Protein AF-A0A3A5JI09-F1 (afdb_monomer_lite)

Sequence (99 aa):
MVILIERAPTERLYMWAGLTALIGFSITVSSVASLLVGAGSPSDWLLIIAGVSMLVGTAWEIRHRDPATFSPGVLWLGFLVICTIVTVAFSALTVLGLF

Foldseek 3Di:
DPPPCPVQLLNVLCVVLVVLLVVLVVQLVVLVVCVVVVVHDPLSV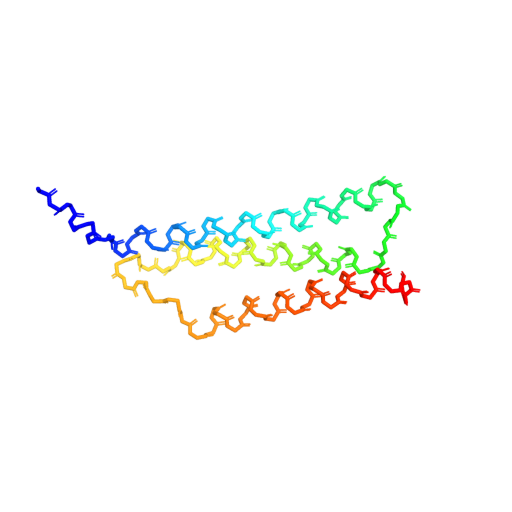VSNVLSVVSNVVSVVCVVPDDSNPDDCDPVNVVSVVVSVCSSVVVVVCVVVVVD

Structure (mmCIF, N/CA/C/O backbone):
data_AF-A0A3A5JI09-F1
#
_entry.id   AF-A0A3A5JI09-F1
#
loop_
_atom_site.group_PDB
_atom_site.id
_atom_site.type_symbol
_atom_site.label_atom_id
_atom_site.label_alt_id
_atom_site.label_comp_id
_atom_site.label_asym_id
_atom_site.label_entity_id
_atom_site.label_seq_id
_atom_site.pdbx_PDB_ins_code
_atom_site.Cartn_x
_atom_site.Cartn_y
_atom_site.Cartn_z
_atom_site.occupancy
_atom_site.B_iso_or_equiv
_atom_site.auth_seq_id
_atom_site.auth_comp_id
_atom_site.auth_asym_id
_atom_site.auth_atom_id
_atom_site.pdbx_PDB_model_num
ATOM 1 N N . MET A 1 1 ? -13.842 29.269 25.330 1.00 37.16 1 MET A N 1
ATOM 2 C CA . MET A 1 1 ? -14.502 27.953 25.224 1.00 37.16 1 MET A CA 1
ATOM 3 C C . MET A 1 1 ? -13.554 27.041 24.465 1.00 37.16 1 MET A C 1
ATOM 5 O O . MET A 1 1 ? -13.513 27.077 23.244 1.00 37.16 1 MET A O 1
ATOM 9 N N . VAL A 1 2 ? -12.666 26.368 25.198 1.00 38.69 2 VAL A N 1
ATOM 10 C CA . VAL A 1 2 ? -11.677 25.447 24.626 1.00 38.69 2 VAL A CA 1
ATOM 11 C C . VAL A 1 2 ? -12.442 24.179 24.292 1.00 38.69 2 VAL A C 1
ATOM 13 O O . VAL A 1 2 ? -12.897 23.485 25.196 1.00 38.69 2 VAL A O 1
ATOM 16 N N . ILE A 1 3 ? -12.661 23.928 23.004 1.00 43.78 3 ILE A N 1
ATOM 17 C CA . ILE A 1 3 ? -13.207 22.658 22.541 1.00 43.78 3 ILE A CA 1
ATOM 18 C C . ILE A 1 3 ? -12.086 21.647 22.781 1.00 43.78 3 ILE A C 1
ATOM 20 O O . ILE A 1 3 ? -11.195 21.478 21.951 1.00 43.78 3 ILE A O 1
ATOM 24 N N . LEU A 1 4 ? -12.079 21.040 23.968 1.00 43.41 4 LEU A N 1
ATOM 25 C CA . LEU A 1 4 ? -11.415 19.766 24.179 1.00 43.41 4 LEU A CA 1
ATOM 26 C C . LEU A 1 4 ? -12.162 18.791 23.268 1.00 43.41 4 LEU A C 1
AT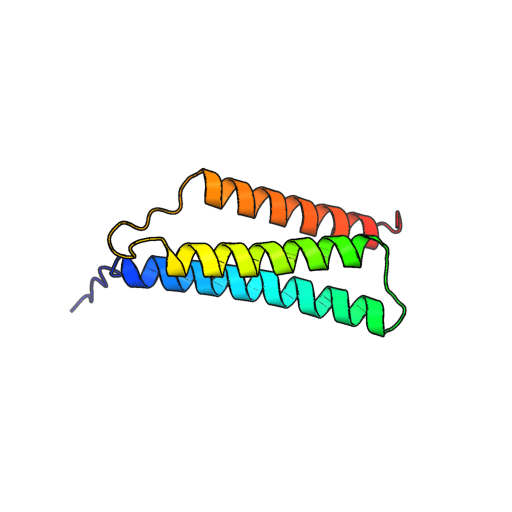OM 28 O O . LEU A 1 4 ? -13.187 18.225 23.632 1.00 43.41 4 LEU A O 1
ATOM 32 N N . ILE A 1 5 ? -11.698 18.694 22.023 1.00 51.59 5 ILE A N 1
ATOM 33 C CA . ILE A 1 5 ? -12.048 17.606 21.125 1.00 51.59 5 ILE A CA 1
ATOM 34 C C . ILE A 1 5 ? -11.414 16.383 21.781 1.00 51.59 5 ILE A C 1
ATOM 36 O O . ILE A 1 5 ? -10.268 16.027 21.500 1.00 51.59 5 ILE A O 1
ATOM 40 N N . GLU A 1 6 ? -12.129 15.771 22.722 1.00 45.03 6 GLU A N 1
ATOM 41 C CA . GLU A 1 6 ? -11.967 14.356 23.004 1.00 45.03 6 GLU A CA 1
ATOM 42 C C . GLU A 1 6 ? -12.253 13.659 21.675 1.00 45.03 6 GLU A C 1
ATOM 44 O O . GLU A 1 6 ? -13.400 13.374 21.348 1.00 45.03 6 GLU A O 1
ATOM 49 N N . ARG A 1 7 ? -11.214 13.517 20.834 1.00 53.53 7 ARG A N 1
ATOM 50 C CA . ARG A 1 7 ? -11.293 12.785 19.568 1.00 53.53 7 ARG A CA 1
ATOM 51 C C . ARG A 1 7 ? -11.869 11.433 19.920 1.00 53.53 7 ARG A C 1
ATOM 53 O O . ARG A 1 7 ? -11.178 10.631 20.557 1.00 53.53 7 ARG A O 1
ATOM 60 N N . ALA A 1 8 ? -13.122 11.215 19.542 1.00 52.22 8 ALA A N 1
ATOM 61 C CA . ALA A 1 8 ? -13.784 9.959 19.798 1.00 52.22 8 ALA A CA 1
ATOM 62 C C . ALA A 1 8 ? -12.885 8.841 19.231 1.00 52.22 8 ALA A C 1
ATOM 64 O O . ALA A 1 8 ? -12.282 9.017 18.167 1.00 52.22 8 ALA A O 1
ATOM 65 N N . PRO A 1 9 ? -12.717 7.713 19.936 1.00 55.50 9 PRO A N 1
ATOM 66 C CA . PRO A 1 9 ? -11.814 6.636 19.515 1.00 55.50 9 PRO A CA 1
ATOM 67 C C . PRO A 1 9 ? -12.127 6.132 18.089 1.00 55.50 9 PRO A C 1
ATOM 69 O O . PRO A 1 9 ? -11.216 5.768 17.341 1.00 55.50 9 PRO A O 1
ATOM 72 N N . THR A 1 10 ? -13.385 6.278 17.662 1.00 56.88 10 THR A N 1
ATOM 73 C CA . THR A 1 10 ? -13.868 6.134 16.283 1.00 56.88 10 THR A CA 1
ATOM 74 C C . THR A 1 10 ? -13.103 6.993 15.270 1.00 56.88 10 THR A C 1
ATOM 76 O O . THR A 1 10 ? -12.634 6.469 14.263 1.00 56.88 10 THR A O 1
ATOM 79 N N . GLU A 1 11 ? -12.915 8.291 15.521 1.00 62.34 11 GLU A N 1
ATOM 80 C CA . GLU A 1 11 ? -12.218 9.210 14.606 1.00 62.34 11 GLU A CA 1
ATOM 81 C C . GLU A 1 11 ? -10.755 8.812 14.392 1.00 62.34 11 GLU A C 1
ATOM 83 O O . GLU A 1 11 ? -10.205 8.994 13.304 1.00 62.34 11 GLU A O 1
ATOM 88 N N . ARG A 1 12 ? -10.118 8.234 15.418 1.00 65.75 12 ARG A N 1
ATOM 89 C CA . ARG A 1 12 ? -8.720 7.794 15.352 1.00 65.75 12 ARG A CA 1
ATOM 90 C C . ARG A 1 12 ? -8.533 6.582 14.444 1.00 65.75 12 ARG A C 1
ATOM 92 O O . ARG A 1 12 ? -7.571 6.589 13.678 1.00 65.75 12 ARG A O 1
ATOM 99 N N . LEU A 1 13 ? -9.432 5.591 14.498 1.00 69.31 13 LEU A N 1
ATOM 100 C CA . LEU A 1 13 ? -9.406 4.429 13.598 1.00 69.31 13 LEU A CA 1
ATOM 101 C C . LEU A 1 13 ? -9.522 4.884 12.141 1.00 69.31 13 LEU A C 1
ATOM 103 O O . LEU A 1 13 ? -8.671 4.542 11.323 1.00 69.31 13 LEU A O 1
ATOM 107 N N . TYR A 1 14 ? -10.542 5.686 11.824 1.00 71.75 14 TYR A N 1
ATOM 108 C CA . TYR A 1 14 ? -10.806 6.100 10.445 1.00 71.75 14 TYR A CA 1
ATOM 109 C C . TYR A 1 14 ? -9.740 7.050 9.888 1.00 71.75 14 TYR A C 1
ATOM 111 O O . TYR A 1 14 ? -9.388 6.923 8.717 1.00 71.75 14 TYR A O 1
ATOM 119 N N . MET A 1 15 ? -9.168 7.952 10.700 1.00 76.62 15 MET A N 1
ATOM 120 C CA . MET A 1 15 ? -8.030 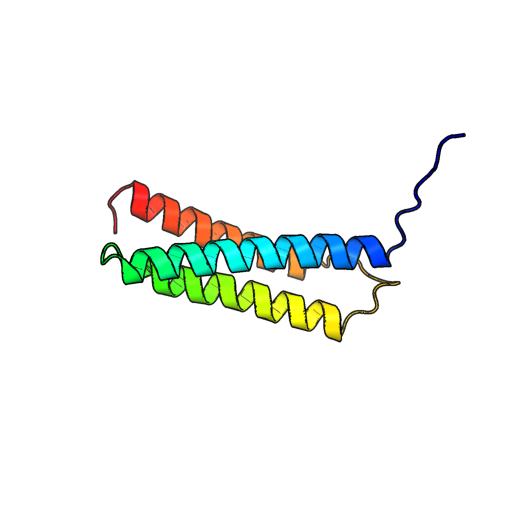8.777 10.265 1.00 76.62 15 MET A CA 1
ATOM 121 C C . MET A 1 15 ? -6.804 7.926 9.929 1.00 76.62 15 MET A C 1
ATOM 123 O O . MET A 1 15 ? -6.191 8.129 8.883 1.00 76.62 15 MET A O 1
ATOM 127 N N . TRP A 1 16 ? -6.441 6.983 10.803 1.00 75.25 16 TRP A N 1
ATOM 128 C CA . TRP A 1 16 ? -5.281 6.120 10.580 1.00 75.25 16 TRP A CA 1
ATOM 129 C C . TRP A 1 16 ? -5.480 5.206 9.382 1.00 75.25 16 TRP A C 1
ATOM 131 O O . TRP A 1 16 ? -4.619 5.142 8.510 1.00 75.25 16 TRP A O 1
ATOM 141 N N . ALA A 1 17 ? -6.636 4.552 9.315 1.00 76.62 17 ALA A N 1
ATOM 142 C CA . ALA A 1 17 ? -6.996 3.705 8.196 1.00 76.62 17 ALA A CA 1
ATOM 143 C C . ALA A 1 17 ? -7.010 4.504 6.880 1.00 76.62 17 ALA A C 1
ATOM 145 O O . ALA A 1 17 ? -6.407 4.086 5.898 1.00 76.62 17 ALA A O 1
ATOM 146 N N . GLY A 1 18 ? -7.599 5.703 6.868 1.00 80.44 18 GLY A N 1
ATOM 147 C CA . GLY A 1 18 ? -7.592 6.586 5.700 1.00 80.44 18 GLY A CA 1
ATOM 148 C C . GLY A 1 18 ? -6.180 6.959 5.235 1.00 80.44 18 GLY A C 1
ATOM 149 O O . GLY A 1 18 ? -5.886 6.869 4.045 1.00 80.44 18 GLY A O 1
ATOM 150 N N . LEU A 1 19 ? -5.284 7.311 6.163 1.00 83.62 19 LEU A N 1
ATOM 151 C CA . LEU A 1 19 ? -3.876 7.600 5.865 1.00 83.62 19 LEU A CA 1
ATOM 152 C C . LEU A 1 19 ? -3.143 6.382 5.295 1.00 83.62 19 LEU A C 1
ATOM 154 O O . LEU A 1 19 ? -2.484 6.493 4.264 1.00 83.62 19 LEU A O 1
ATOM 158 N N . THR A 1 20 ? -3.275 5.214 5.928 1.00 82.56 20 THR A N 1
ATOM 159 C CA . THR A 1 20 ? -2.646 3.975 5.452 1.00 82.56 20 THR A CA 1
ATOM 160 C C . THR A 1 20 ? -3.156 3.582 4.067 1.00 82.56 20 THR A C 1
ATOM 162 O O . THR A 1 20 ? -2.357 3.221 3.203 1.00 82.56 20 THR A O 1
ATOM 165 N N . ALA A 1 21 ? -4.462 3.707 3.828 1.00 83.75 21 ALA A N 1
ATOM 166 C CA . ALA A 1 21 ? -5.056 3.422 2.531 1.00 83.75 21 ALA A CA 1
ATOM 167 C C . ALA A 1 21 ? -4.562 4.392 1.448 1.00 83.75 21 ALA A C 1
ATOM 169 O O . ALA A 1 21 ? -4.197 3.952 0.362 1.00 83.75 21 ALA A O 1
ATOM 170 N N . LEU A 1 22 ? -4.486 5.694 1.744 1.00 86.62 22 LEU A N 1
ATOM 171 C CA . LEU A 1 22 ? -3.954 6.695 0.812 1.00 86.62 22 LEU A CA 1
ATOM 172 C C . LEU A 1 22 ? -2.490 6.426 0.450 1.00 86.62 22 LEU A C 1
ATOM 174 O O . LEU A 1 22 ? -2.126 6.516 -0.721 1.00 86.62 22 LEU A O 1
ATOM 178 N N . ILE A 1 23 ? -1.662 6.058 1.432 1.00 85.19 23 ILE A N 1
ATOM 179 C CA . ILE A 1 23 ? -0.253 5.712 1.204 1.00 85.19 23 ILE A CA 1
ATOM 180 C C . ILE A 1 23 ? -0.148 4.463 0.321 1.00 85.19 23 ILE A C 1
ATOM 182 O O . ILE A 1 23 ? 0.524 4.501 -0.710 1.00 85.19 23 ILE A O 1
ATOM 186 N N . GLY A 1 24 ? -0.849 3.381 0.678 1.00 84.94 24 GLY A N 1
ATOM 187 C CA . GLY A 1 24 ? -0.845 2.136 -0.096 1.00 84.94 24 GLY A CA 1
ATOM 188 C C . GLY A 1 24 ? -1.338 2.331 -1.532 1.00 84.94 24 GLY A C 1
ATOM 189 O O . GLY A 1 24 ? -0.735 1.820 -2.477 1.00 84.94 24 GLY A O 1
ATOM 190 N N . PHE A 1 25 ? -2.389 3.132 -1.716 1.00 86.81 25 PHE A N 1
ATOM 191 C CA . PHE A 1 25 ? -2.906 3.491 -3.034 1.00 86.81 25 PHE A CA 1
ATOM 192 C C . PHE A 1 25 ? -1.895 4.300 -3.852 1.00 86.81 25 PHE A C 1
ATOM 194 O O . PHE A 1 25 ? -1.641 3.962 -5.005 1.00 86.81 25 PHE A O 1
ATOM 201 N N . SER A 1 26 ? -1.277 5.322 -3.253 1.00 87.50 26 SER A N 1
ATOM 202 C CA . SER A 1 26 ? -0.272 6.163 -3.916 1.00 87.50 26 SER A CA 1
ATOM 203 C C . SER A 1 26 ? 0.920 5.346 -4.423 1.00 87.50 26 SER A C 1
ATOM 205 O O . SER A 1 26 ? 1.316 5.486 -5.582 1.00 87.50 26 SER A O 1
ATOM 207 N N . ILE A 1 27 ? 1.443 4.436 -3.592 1.00 86.50 27 ILE A N 1
ATOM 208 C CA . ILE A 1 27 ? 2.541 3.531 -3.967 1.00 86.50 27 ILE A CA 1
ATOM 209 C C . ILE A 1 27 ? 2.109 2.632 -5.130 1.00 86.50 27 ILE A C 1
ATOM 211 O O . ILE A 1 27 ? 2.803 2.553 -6.140 1.00 86.50 27 ILE A O 1
ATOM 215 N N . THR A 1 28 ? 0.926 2.018 -5.025 1.00 88.25 28 THR A N 1
ATOM 216 C CA . THR A 1 28 ? 0.402 1.113 -6.060 1.00 88.25 28 THR A CA 1
ATOM 217 C C . THR A 1 28 ? 0.255 1.829 -7.402 1.00 88.25 28 THR A C 1
ATOM 219 O O . THR A 1 28 ? 0.733 1.336 -8.418 1.00 88.25 28 THR A O 1
ATOM 222 N N . VAL A 1 29 ? -0.374 3.009 -7.418 1.00 89.44 29 VAL A N 1
ATOM 223 C CA . VAL A 1 29 ? -0.592 3.782 -8.650 1.00 89.44 29 VAL A CA 1
ATOM 224 C C . VAL A 1 29 ? 0.732 4.243 -9.252 1.00 89.44 29 VAL A C 1
ATOM 226 O O . VAL A 1 29 ? 0.905 4.142 -10.464 1.00 89.44 29 VAL A O 1
ATOM 229 N N . SER A 1 30 ? 1.677 4.699 -8.426 1.00 86.25 30 SER A N 1
ATOM 230 C CA . SER A 1 30 ? 2.986 5.168 -8.898 1.00 86.25 30 SER A CA 1
ATOM 231 C C . SER A 1 30 ? 3.793 4.041 -9.547 1.00 86.25 30 SER A C 1
ATOM 233 O O . SER A 1 30 ? 4.338 4.221 -10.635 1.00 86.25 30 SER A O 1
ATOM 235 N N . SER A 1 31 ? 3.808 2.852 -8.940 1.00 85.50 31 SER A N 1
ATOM 236 C CA . SER A 1 31 ? 4.504 1.685 -9.492 1.00 85.50 31 SER A CA 1
ATOM 237 C C . SER A 1 31 ? 3.805 1.097 -10.722 1.00 85.50 31 SER A C 1
ATOM 239 O O . SER A 1 31 ? 4.472 0.702 -11.676 1.00 85.50 31 SER A O 1
ATOM 241 N N . VAL A 1 32 ? 2.466 1.102 -10.773 1.00 87.62 32 VAL A N 1
ATOM 242 C CA . VAL A 1 32 ? 1.727 0.730 -11.995 1.00 87.62 32 VAL A CA 1
ATOM 243 C C . VAL A 1 32 ? 2.033 1.708 -13.131 1.00 87.62 32 VAL A C 1
ATOM 245 O O . VAL A 1 32 ? 2.286 1.279 -14.254 1.00 87.62 32 VAL A O 1
ATOM 248 N N . ALA A 1 33 ? 2.050 3.014 -12.853 1.00 87.31 33 ALA A N 1
ATOM 249 C CA . ALA A 1 33 ? 2.393 4.024 -13.848 1.00 87.31 33 ALA A CA 1
ATOM 250 C C . ALA A 1 33 ? 3.827 3.840 -14.379 1.00 87.31 33 ALA A C 1
ATOM 252 O O . ALA A 1 33 ? 4.029 3.917 -15.589 1.00 87.31 33 ALA A O 1
ATOM 253 N N . SER A 1 34 ? 4.792 3.520 -13.506 1.00 85.38 34 SER A N 1
ATOM 254 C CA . SER A 1 34 ? 6.174 3.186 -13.894 1.00 85.38 34 SER A CA 1
ATOM 255 C C . SER A 1 34 ? 6.227 2.031 -14.906 1.00 85.38 34 SER A C 1
ATOM 257 O O . SER A 1 34 ? 6.816 2.166 -15.983 1.00 85.38 34 SER A O 1
ATOM 259 N N . LEU A 1 35 ? 5.524 0.926 -14.616 1.00 85.88 35 LEU A N 1
ATOM 260 C CA . LEU A 1 35 ? 5.437 -0.235 -15.510 1.00 85.88 35 LEU A CA 1
ATOM 261 C C . LEU A 1 35 ? 4.806 0.117 -16.865 1.00 85.88 35 LEU A C 1
ATOM 263 O O . LEU A 1 35 ? 5.298 -0.323 -17.903 1.00 85.88 35 LEU A O 1
ATOM 267 N N . LEU A 1 36 ? 3.741 0.925 -16.871 1.00 87.00 36 LEU A N 1
ATOM 268 C CA . LEU A 1 36 ? 3.030 1.311 -18.097 1.00 87.00 36 LEU A CA 1
ATOM 269 C C . LEU A 1 36 ? 3.857 2.211 -19.023 1.00 87.00 36 LEU A C 1
ATOM 271 O O . LEU A 1 36 ? 3.682 2.156 -20.238 1.00 87.00 36 LEU A O 1
ATOM 275 N N . VAL A 1 37 ? 4.759 3.026 -18.471 1.00 87.00 37 VAL A N 1
ATOM 276 C CA . VAL A 1 37 ? 5.636 3.926 -19.244 1.00 87.00 37 VAL A CA 1
ATOM 277 C C . VAL A 1 37 ? 6.894 3.199 -19.755 1.00 87.00 37 VAL A C 1
ATOM 279 O O . VAL A 1 37 ? 7.699 3.775 -20.480 1.00 87.00 37 VAL A O 1
ATOM 282 N N . GLY A 1 38 ? 7.067 1.913 -19.428 1.00 77.50 38 GLY A N 1
ATOM 283 C CA . GLY A 1 38 ? 8.225 1.118 -19.851 1.00 77.50 38 GLY A CA 1
ATOM 284 C C . GLY A 1 38 ? 9.510 1.422 -19.072 1.00 77.50 38 GLY A C 1
ATOM 285 O O . GLY A 1 38 ? 10.554 0.866 -19.393 1.00 77.50 38 GLY A O 1
ATOM 286 N N . ALA A 1 39 ? 9.428 2.256 -18.030 1.00 77.56 39 ALA A N 1
ATOM 287 C CA . ALA A 1 39 ? 10.491 2.480 -17.044 1.00 77.56 39 ALA A CA 1
ATOM 288 C C . ALA A 1 39 ? 10.445 1.453 -15.893 1.00 77.56 39 ALA A C 1
ATOM 290 O O . ALA A 1 39 ? 11.143 1.586 -14.892 1.00 77.56 39 ALA A O 1
ATOM 291 N N . GLY A 1 40 ? 9.588 0.443 -16.046 1.00 68.38 40 GLY A N 1
ATOM 292 C CA . GLY A 1 40 ? 9.269 -0.547 -15.041 1.00 68.38 40 GLY A CA 1
ATOM 293 C C . GLY A 1 40 ? 10.440 -1.445 -14.668 1.00 68.38 40 GLY A C 1
ATOM 294 O O . GLY A 1 40 ? 11.024 -2.115 -15.519 1.00 68.38 40 GLY A O 1
ATOM 295 N N . SER A 1 41 ? 10.715 -1.523 -13.374 1.00 77.19 41 SER A N 1
ATOM 296 C CA . SER A 1 41 ? 11.716 -2.406 -12.779 1.00 77.19 41 S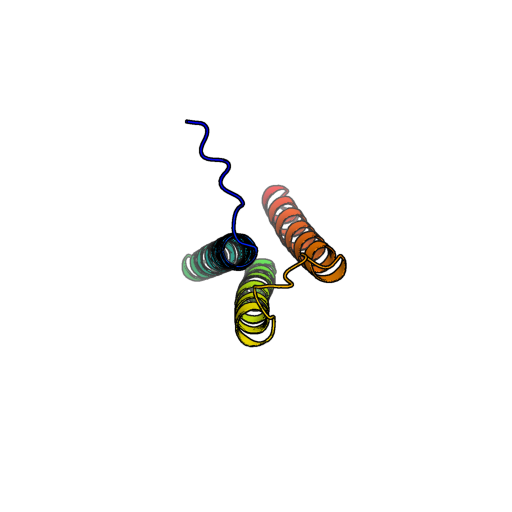ER A CA 1
ATOM 297 C C . SER A 1 41 ? 11.045 -3.608 -12.090 1.00 77.19 41 SER A C 1
ATOM 299 O O . SER A 1 41 ? 9.870 -3.538 -11.719 1.00 77.19 41 SER A O 1
ATOM 301 N N . PRO A 1 42 ? 11.744 -4.738 -11.867 1.00 77.06 42 PRO A N 1
ATOM 302 C CA . PRO A 1 42 ? 11.187 -5.871 -11.117 1.00 77.06 42 PRO A CA 1
ATOM 303 C C . PRO A 1 42 ? 10.705 -5.494 -9.706 1.00 77.06 42 PRO A C 1
ATOM 305 O O . PRO A 1 42 ? 9.798 -6.130 -9.170 1.00 77.06 42 PRO A O 1
ATOM 308 N N . SER A 1 43 ? 11.283 -4.449 -9.107 1.00 75.44 43 SER A N 1
ATOM 309 C CA . SER A 1 43 ? 10.875 -3.919 -7.807 1.00 75.44 43 SER A CA 1
ATOM 310 C C . SER A 1 43 ? 9.522 -3.203 -7.841 1.00 75.44 43 SER A C 1
ATOM 312 O O . SER A 1 43 ? 8.832 -3.215 -6.822 1.00 75.44 43 SER A O 1
ATOM 314 N N . ASP A 1 44 ? 9.068 -2.685 -8.988 1.00 80.62 44 ASP A N 1
ATOM 315 C CA . ASP A 1 44 ? 7.730 -2.087 -9.117 1.00 80.62 44 ASP A CA 1
ATOM 316 C C . ASP A 1 44 ? 6.618 -3.104 -8.823 1.00 80.62 44 ASP A C 1
ATOM 318 O O . ASP A 1 44 ? 5.620 -2.772 -8.186 1.00 80.62 44 ASP A O 1
ATOM 322 N N . TRP A 1 45 ? 6.812 -4.376 -9.182 1.00 82.56 45 TRP A N 1
ATOM 323 C CA . TRP A 1 45 ? 5.873 -5.446 -8.829 1.00 82.56 45 TRP A CA 1
ATOM 324 C C . TRP A 1 45 ? 5.791 -5.686 -7.319 1.00 82.56 45 TRP A C 1
ATOM 326 O O . TRP A 1 45 ? 4.702 -5.904 -6.785 1.00 82.56 45 TRP A O 1
ATOM 336 N N . LEU A 1 46 ? 6.922 -5.611 -6.612 1.00 82.31 46 LEU A N 1
ATOM 337 C CA . LEU A 1 46 ? 6.957 -5.756 -5.154 1.00 82.31 46 LEU A CA 1
ATOM 338 C C . LEU A 1 46 ? 6.281 -4.570 -4.461 1.00 82.31 46 LEU A C 1
ATOM 340 O O . LEU A 1 46 ? 5.547 -4.765 -3.494 1.00 82.31 46 LEU A O 1
ATOM 344 N N . LEU A 1 47 ? 6.479 -3.359 -4.983 1.00 81.69 47 LEU A N 1
ATOM 345 C CA . LEU A 1 47 ? 5.826 -2.148 -4.491 1.00 81.69 47 LEU A CA 1
ATOM 346 C C . LEU A 1 47 ? 4.306 -2.190 -4.700 1.00 81.69 47 LEU A C 1
ATOM 348 O O . LEU A 1 47 ? 3.557 -1.815 -3.798 1.00 81.69 47 LEU A O 1
ATOM 352 N N . ILE A 1 48 ? 3.838 -2.729 -5.830 1.00 85.81 48 ILE A N 1
ATOM 353 C CA . ILE A 1 48 ? 2.410 -2.975 -6.077 1.00 85.81 48 ILE A CA 1
ATOM 354 C C . ILE A 1 48 ? 1.845 -3.954 -5.048 1.00 85.81 48 ILE A C 1
ATOM 356 O O . ILE A 1 48 ? 0.819 -3.671 -4.433 1.00 85.81 48 ILE A O 1
ATOM 360 N N . ILE A 1 49 ? 2.515 -5.087 -4.819 1.00 86.75 49 ILE A N 1
ATOM 361 C CA . ILE A 1 49 ? 2.070 -6.079 -3.829 1.00 86.75 49 ILE A CA 1
ATOM 362 C C . ILE A 1 49 ? 2.038 -5.460 -2.425 1.00 86.75 49 ILE A C 1
ATOM 364 O O . ILE A 1 49 ? 1.061 -5.648 -1.697 1.00 86.75 49 ILE A O 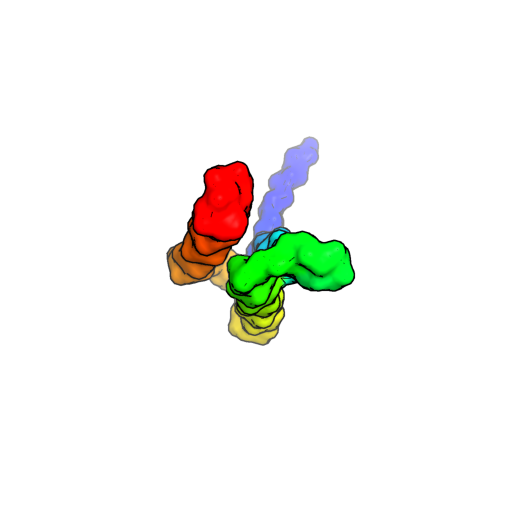1
ATOM 368 N N . ALA A 1 50 ? 3.057 -4.678 -2.058 1.00 82.12 50 ALA A N 1
ATOM 369 C CA . ALA A 1 50 ? 3.109 -3.976 -0.781 1.00 82.12 50 ALA A CA 1
ATOM 370 C C . ALA A 1 50 ? 1.935 -2.993 -0.639 1.00 82.12 50 ALA A C 1
ATOM 372 O O . ALA A 1 50 ? 1.177 -3.081 0.329 1.00 82.12 50 ALA A O 1
ATOM 373 N N . GLY A 1 51 ? 1.711 -2.129 -1.630 1.00 84.25 51 GLY A N 1
ATOM 374 C CA . GLY A 1 51 ? 0.618 -1.158 -1.626 1.00 84.25 51 GLY A CA 1
ATOM 375 C C . GLY A 1 51 ? -0.770 -1.808 -1.560 1.00 84.25 51 GLY A C 1
ATOM 376 O O . GLY A 1 51 ? -1.606 -1.405 -0.746 1.00 84.25 51 GLY A O 1
ATOM 377 N N . VAL A 1 52 ? -0.998 -2.882 -2.323 1.00 86.75 52 VAL A N 1
ATOM 378 C CA . VAL A 1 52 ? -2.243 -3.668 -2.276 1.00 86.75 52 VAL A CA 1
ATOM 379 C C . VAL A 1 52 ? -2.424 -4.342 -0.915 1.00 86.75 52 VAL A C 1
ATOM 381 O O . VAL A 1 52 ? -3.526 -4.325 -0.366 1.00 86.75 52 VAL A O 1
ATOM 384 N N . SER A 1 53 ? -1.359 -4.885 -0.319 1.00 83.06 53 SER A N 1
ATOM 385 C CA . SER A 1 53 ? -1.434 -5.504 1.009 1.00 83.06 53 SER A CA 1
ATOM 386 C C . SER A 1 53 ? -1.810 -4.495 2.101 1.00 83.06 53 SER A C 1
ATOM 388 O O . SER A 1 53 ? -2.605 -4.818 2.985 1.00 83.06 53 SER A O 1
ATOM 390 N N . MET A 1 54 ? -1.333 -3.246 1.997 1.00 81.31 54 MET A N 1
ATOM 391 C CA . MET A 1 54 ? -1.730 -2.154 2.890 1.00 81.31 54 MET A CA 1
ATOM 392 C C . MET A 1 54 ? -3.217 -1.826 2.734 1.00 81.31 54 MET A C 1
ATOM 394 O O . MET A 1 54 ? -3.911 -1.688 3.739 1.00 81.31 54 MET A O 1
ATOM 398 N N . LEU A 1 55 ? -3.742 -1.767 1.506 1.00 85.56 55 LEU A N 1
ATOM 399 C CA . LEU A 1 55 ? -5.172 -1.541 1.256 1.00 85.56 55 LEU A CA 1
ATOM 400 C C . LEU A 1 55 ? -6.046 -2.659 1.837 1.00 85.56 55 LEU A C 1
ATOM 402 O O . LEU A 1 55 ? -7.012 -2.381 2.550 1.00 85.56 55 LEU A O 1
ATOM 406 N N . VAL A 1 56 ? -5.688 -3.919 1.577 1.00 86.44 56 VAL A N 1
ATOM 407 C CA . VAL A 1 56 ? -6.426 -5.092 2.071 1.00 86.44 56 VAL A CA 1
ATOM 408 C C . VAL A 1 56 ? -6.388 -5.156 3.593 1.00 86.44 56 VAL A C 1
ATOM 410 O O . VAL A 1 56 ? -7.428 -5.338 4.225 1.00 86.44 56 VAL A O 1
ATOM 413 N N . GLY A 1 57 ? -5.214 -4.959 4.193 1.00 81.12 57 GLY A N 1
ATOM 414 C CA . GLY A 1 57 ? -5.064 -4.960 5.642 1.00 81.12 57 GLY A CA 1
ATOM 415 C C . GLY A 1 57 ? -5.869 -3.836 6.300 1.00 81.12 57 GLY A C 1
ATOM 416 O O . GLY A 1 57 ? -6.540 -4.059 7.302 1.00 81.12 57 GLY A O 1
ATOM 417 N N . THR A 1 58 ? -5.902 -2.654 5.683 1.00 81.38 58 THR A N 1
ATOM 418 C CA . THR A 1 58 ? -6.723 -1.536 6.164 1.00 81.38 58 THR A CA 1
ATOM 419 C C . THR A 1 58 ? -8.222 -1.841 6.070 1.00 81.38 58 THR A C 1
ATOM 421 O O . THR A 1 58 ? -8.968 -1.596 7.016 1.00 81.38 58 THR A O 1
ATOM 424 N N . ALA A 1 59 ? -8.682 -2.414 4.954 1.00 81.44 59 ALA A N 1
ATOM 425 C CA . ALA A 1 59 ? -10.079 -2.808 4.779 1.00 81.44 59 ALA A CA 1
ATOM 426 C C . ALA A 1 59 ? -10.502 -3.905 5.772 1.00 81.44 59 ALA A C 1
ATOM 428 O O . ALA A 1 59 ? -11.626 -3.891 6.279 1.00 81.44 59 ALA A O 1
ATOM 429 N N . TRP A 1 60 ? -9.596 -4.840 6.074 1.00 82.75 60 TRP A N 1
ATOM 430 C CA . TRP A 1 60 ? -9.802 -5.874 7.085 1.00 82.75 60 TRP A CA 1
ATOM 431 C C . TRP A 1 60 ? -9.960 -5.282 8.488 1.00 82.75 60 TRP A C 1
ATOM 433 O O . TRP A 1 60 ? -10.902 -5.641 9.196 1.00 82.75 60 TRP A O 1
ATOM 443 N N . GLU A 1 61 ? -9.074 -4.356 8.859 1.00 75.69 61 GLU A N 1
ATOM 444 C CA . GLU A 1 61 ? -9.083 -3.643 10.138 1.00 75.69 61 GLU A CA 1
ATOM 445 C C . GLU A 1 61 ? -10.383 -2.852 10.340 1.00 75.69 61 GLU A C 1
ATOM 447 O O . GLU A 1 61 ? -11.017 -2.989 11.383 1.00 75.69 61 GLU A O 1
ATOM 452 N N . ILE A 1 62 ? -10.853 -2.121 9.320 1.00 75.75 62 ILE A N 1
ATOM 453 C CA . ILE A 1 62 ? -12.141 -1.403 9.377 1.00 75.75 62 ILE A CA 1
ATOM 454 C C . ILE A 1 62 ? -13.323 -2.371 9.561 1.00 75.75 62 ILE A C 1
ATOM 456 O O . ILE A 1 62 ? -14.282 -2.039 10.252 1.00 75.75 62 ILE A O 1
ATOM 460 N N . ARG A 1 63 ? -13.284 -3.559 8.940 1.00 78.38 63 ARG A N 1
ATOM 461 C CA . ARG A 1 63 ? -14.383 -4.538 9.034 1.00 78.38 63 ARG A CA 1
ATOM 462 C C . ARG A 1 63 ? -14.458 -5.269 10.371 1.00 78.38 63 ARG A C 1
ATOM 464 O O . ARG A 1 63 ? -15.558 -5.640 10.767 1.00 78.38 63 ARG A O 1
ATOM 471 N N . HIS A 1 64 ? -13.320 -5.548 11.004 1.00 78.19 64 HIS A N 1
ATOM 472 C CA . HIS A 1 64 ? -13.257 -6.484 12.134 1.00 78.19 64 HIS A CA 1
ATOM 473 C C . HIS A 1 64 ? -12.892 -5.838 13.468 1.00 78.19 64 HIS A C 1
ATOM 475 O O . HIS A 1 64 ? -13.090 -6.478 14.501 1.00 78.19 64 HIS A O 1
ATOM 481 N N . ARG A 1 65 ? -12.352 -4.611 13.488 1.00 68.69 65 ARG A N 1
ATOM 482 C CA . ARG A 1 65 ? -12.065 -3.918 14.747 1.00 68.69 65 ARG A CA 1
ATOM 483 C C . ARG A 1 65 ? -13.185 -2.976 15.140 1.00 68.69 65 ARG A C 1
ATOM 485 O O . ARG A 1 65 ? -13.685 -2.197 14.336 1.00 68.69 65 ARG A O 1
ATOM 492 N N . ASP A 1 66 ? -13.513 -3.030 16.424 1.00 67.94 66 ASP A N 1
ATOM 493 C CA . ASP A 1 66 ? -14.466 -2.128 17.045 1.00 67.94 66 ASP A CA 1
ATOM 494 C C . ASP A 1 66 ? -13.804 -0.747 17.236 1.00 67.94 66 ASP A C 1
ATOM 496 O O . ASP A 1 66 ? -12.775 -0.643 17.919 1.00 67.94 66 ASP A O 1
ATOM 500 N N . PRO A 1 67 ? -14.336 0.332 16.638 1.00 62.19 67 PRO A N 1
ATOM 501 C CA . PRO A 1 67 ? -13.699 1.640 16.711 1.00 62.19 67 PRO A CA 1
ATOM 502 C C . PRO A 1 67 ? -13.631 2.210 18.135 1.00 62.19 67 PRO A C 1
ATOM 504 O O . PRO A 1 67 ? -12.817 3.091 18.398 1.00 62.19 67 PRO A O 1
ATOM 507 N N . ALA A 1 68 ? -14.463 1.721 19.060 1.00 59.66 68 ALA A N 1
ATOM 508 C CA . ALA A 1 68 ? -14.482 2.165 20.452 1.00 59.66 68 ALA A CA 1
ATOM 509 C C . ALA A 1 68 ? -13.257 1.700 21.265 1.00 59.66 68 ALA A C 1
ATOM 511 O O . ALA A 1 68 ? -12.897 2.343 22.249 1.00 59.66 68 ALA A O 1
ATOM 512 N N . THR A 1 69 ? -12.593 0.616 20.848 1.00 61.28 69 THR A N 1
ATOM 513 C CA . THR A 1 69 ? -11.431 0.025 21.541 1.00 61.28 69 THR A CA 1
ATOM 514 C C . THR A 1 69 ? -10.135 0.149 20.740 1.00 61.28 69 THR A C 1
ATOM 516 O O . THR A 1 69 ? -9.127 -0.475 21.080 1.00 61.28 69 THR A O 1
ATOM 519 N N . PHE A 1 70 ? -10.131 0.963 19.678 1.00 55.88 70 PHE A N 1
ATOM 520 C CA . PHE A 1 70 ? -9.004 1.031 18.759 1.00 55.88 70 PHE A CA 1
ATOM 521 C C . PHE A 1 70 ? -7.736 1.585 19.424 1.00 55.88 70 PHE A C 1
ATOM 523 O O . PHE A 1 70 ? -7.587 2.780 19.685 1.00 55.88 70 PHE A O 1
ATOM 530 N N . SER A 1 71 ? -6.785 0.682 19.631 1.00 60.84 71 SER A N 1
ATOM 531 C CA . SER A 1 71 ? -5.383 0.963 19.895 1.00 60.84 71 SER A CA 1
ATOM 532 C C . SER A 1 71 ? -4.602 0.481 18.673 1.00 60.84 71 SER A C 1
ATOM 534 O O . SER A 1 71 ? -4.791 -0.676 18.279 1.00 60.84 71 SER A O 1
ATOM 536 N N . PRO A 1 72 ? -3.749 1.309 18.041 1.00 57.44 72 PRO A N 1
ATOM 537 C CA . PRO A 1 72 ? -2.827 0.817 17.029 1.00 57.44 72 PRO A CA 1
ATOM 538 C C . PRO A 1 72 ? -1.887 -0.184 17.706 1.00 57.44 72 PRO A C 1
ATOM 540 O O . PRO A 1 72 ? -0.909 0.184 18.354 1.00 57.44 72 PRO A O 1
ATOM 543 N N . GLY A 1 73 ? -2.235 -1.468 17.614 1.00 60.19 73 GLY A N 1
ATOM 544 C CA . GLY A 1 73 ? -1.458 -2.539 18.215 1.00 60.19 73 GLY A CA 1
ATOM 545 C C . GLY A 1 73 ? -0.031 -2.523 17.675 1.00 60.19 73 GLY A C 1
ATOM 546 O O . GLY A 1 73 ? 0.194 -2.223 16.502 1.00 60.19 73 GLY A O 1
ATOM 547 N N . VAL A 1 74 ? 0.934 -2.886 18.520 1.00 58.94 74 VAL A N 1
ATOM 548 C CA . VAL A 1 74 ? 2.371 -2.940 18.185 1.00 58.94 74 VAL A CA 1
ATOM 549 C C . VAL A 1 74 ? 2.633 -3.717 16.886 1.00 58.94 74 VAL A C 1
ATOM 551 O O . VAL A 1 74 ? 3.502 -3.344 16.105 1.00 58.94 74 VAL A O 1
ATOM 554 N N . LEU A 1 75 ? 1.828 -4.746 16.604 1.00 62.59 75 LEU A N 1
ATOM 555 C CA . LEU A 1 75 ? 1.890 -5.530 15.367 1.00 62.59 75 LEU A CA 1
ATOM 556 C C . LEU A 1 75 ? 1.524 -4.723 14.111 1.00 62.59 75 LEU A C 1
ATOM 558 O O . LEU A 1 75 ? 2.145 -4.908 13.069 1.00 62.59 75 LEU A O 1
ATOM 562 N N . TRP A 1 76 ? 0.555 -3.809 14.202 1.00 64.81 76 TRP A N 1
ATOM 563 C CA . TRP A 1 76 ? 0.139 -2.960 13.081 1.00 64.81 76 TRP A CA 1
ATOM 564 C C . TRP A 1 76 ? 1.193 -1.899 12.762 1.00 64.81 76 TRP A C 1
ATOM 566 O O . TRP A 1 76 ? 1.546 -1.688 11.604 1.00 64.81 76 TRP A O 1
ATOM 576 N N . LEU A 1 77 ? 1.773 -1.295 13.804 1.00 65.75 77 LEU A N 1
ATOM 577 C CA . LEU A 1 77 ? 2.930 -0.409 13.663 1.00 65.75 77 LEU A CA 1
ATOM 578 C C . LEU A 1 77 ? 4.139 -1.157 13.089 1.00 65.75 77 LEU A C 1
ATOM 580 O O . LEU A 1 77 ? 4.786 -0.649 12.180 1.00 65.75 77 LEU A O 1
ATOM 584 N N . GLY A 1 78 ? 4.402 -2.382 13.552 1.00 67.81 78 GLY A N 1
ATOM 585 C CA . GLY A 1 78 ? 5.450 -3.242 13.001 1.00 67.81 78 GLY A CA 1
ATOM 586 C C . GLY A 1 78 ? 5.249 -3.535 11.512 1.00 67.81 78 GLY A C 1
ATOM 587 O O . GLY A 1 78 ? 6.181 -3.385 10.727 1.00 67.81 78 GLY A O 1
ATOM 588 N N . PHE A 1 79 ? 4.024 -3.871 11.098 1.00 72.31 79 PHE A N 1
ATOM 589 C CA . PHE A 1 79 ? 3.687 -4.105 9.691 1.00 72.31 79 PHE A CA 1
ATOM 590 C C . PHE A 1 79 ? 3.912 -2.862 8.816 1.00 72.31 79 PHE A C 1
ATOM 592 O O . PHE A 1 79 ? 4.522 -2.959 7.750 1.00 72.31 79 PHE A O 1
ATOM 599 N N . LEU A 1 80 ? 3.485 -1.683 9.282 1.00 70.12 80 LEU A N 1
ATOM 600 C CA . LEU A 1 80 ? 3.710 -0.419 8.576 1.00 70.12 80 LEU A CA 1
ATOM 601 C C . LEU A 1 80 ? 5.194 -0.067 8.473 1.00 70.12 80 LEU A C 1
ATOM 603 O O . LEU A 1 80 ? 5.638 0.396 7.424 1.00 70.12 80 LEU A O 1
ATOM 607 N N . VAL A 1 81 ? 5.967 -0.309 9.534 1.00 75.56 81 VAL A N 1
ATOM 608 C CA . VAL A 1 81 ? 7.419 -0.100 9.534 1.00 75.56 81 VAL A CA 1
ATOM 609 C C . VAL A 1 81 ? 8.085 -1.020 8.516 1.00 75.56 81 VAL A C 1
ATOM 611 O O . VAL A 1 81 ? 8.887 -0.541 7.723 1.00 75.56 81 VAL A O 1
ATOM 614 N N . ILE A 1 82 ? 7.709 -2.301 8.458 1.00 77.12 82 ILE A N 1
ATOM 615 C CA . ILE A 1 82 ? 8.233 -3.236 7.452 1.00 77.12 82 ILE A CA 1
ATOM 616 C C . ILE A 1 82 ? 7.868 -2.764 6.039 1.00 77.12 82 ILE A C 1
ATOM 618 O O . ILE A 1 82 ? 8.756 -2.657 5.198 1.00 77.12 82 ILE A O 1
ATOM 622 N N . CYS A 1 83 ? 6.604 -2.409 5.779 1.00 73.00 83 CYS A N 1
ATOM 623 C CA . CYS A 1 83 ? 6.188 -1.886 4.471 1.00 73.00 83 CYS A CA 1
ATOM 624 C C . CYS A 1 83 ? 6.958 -0.617 4.085 1.00 73.00 83 CYS A C 1
ATOM 626 O O . CYS A 1 83 ? 7.375 -0.468 2.938 1.00 73.00 83 CYS A O 1
ATOM 628 N N . THR A 1 84 ? 7.191 0.282 5.043 1.00 73.38 84 THR A N 1
ATOM 629 C CA . THR A 1 84 ? 7.949 1.519 4.821 1.00 73.38 84 THR A CA 1
ATOM 630 C C . THR A 1 84 ? 9.413 1.218 4.527 1.00 73.38 84 THR A C 1
ATOM 632 O O . THR A 1 84 ? 9.955 1.769 3.578 1.00 73.38 84 THR A O 1
ATOM 635 N N . ILE A 1 85 ? 10.048 0.317 5.284 1.00 79.81 85 ILE A N 1
ATOM 636 C CA . ILE A 1 85 ? 11.434 -0.104 5.042 1.00 79.81 85 ILE A CA 1
ATOM 637 C C . ILE A 1 85 ? 11.559 -0.728 3.656 1.00 79.81 85 ILE A C 1
ATOM 639 O O . ILE A 1 85 ? 12.466 -0.357 2.923 1.00 79.81 85 ILE A O 1
ATOM 643 N N . VAL A 1 86 ? 10.646 -1.624 3.273 1.00 77.81 86 VAL A N 1
ATOM 644 C CA . VAL A 1 86 ? 10.637 -2.234 1.935 1.00 77.81 86 VAL A CA 1
ATOM 645 C C . VAL A 1 86 ? 10.498 -1.150 0.868 1.00 77.81 86 VAL A C 1
ATOM 647 O O . VAL A 1 86 ? 11.313 -1.088 -0.045 1.00 77.81 86 VAL A O 1
ATOM 650 N N . THR A 1 87 ? 9.533 -0.242 1.018 1.00 72.25 87 THR A N 1
ATOM 651 C CA . THR A 1 87 ? 9.304 0.837 0.046 1.00 72.25 87 THR A CA 1
ATOM 652 C C . THR A 1 87 ? 10.533 1.738 -0.089 1.00 72.25 87 THR A C 1
ATOM 654 O O . THR A 1 87 ? 11.032 1.939 -1.190 1.00 72.25 87 THR A O 1
ATOM 657 N N . VAL A 1 88 ? 11.076 2.229 1.029 1.00 78.31 88 VAL A N 1
ATOM 658 C CA . VAL A 1 88 ? 12.232 3.137 1.047 1.00 78.31 88 VAL A CA 1
ATOM 659 C C . VAL A 1 88 ? 13.502 2.445 0.563 1.00 78.31 88 VAL A C 1
ATOM 661 O O . VAL A 1 88 ? 14.241 3.036 -0.219 1.00 78.31 88 VAL A O 1
ATOM 664 N N . ALA A 1 89 ? 13.767 1.208 0.991 1.00 79.44 89 ALA A N 1
ATOM 665 C CA . ALA A 1 89 ? 14.953 0.465 0.578 1.00 79.44 89 ALA A CA 1
ATOM 666 C C . ALA A 1 89 ? 14.944 0.214 -0.932 1.00 79.44 89 ALA A C 1
ATOM 668 O O . ALA A 1 89 ? 15.945 0.473 -1.593 1.00 79.44 89 ALA A O 1
ATOM 669 N N . PHE A 1 90 ? 13.813 -0.220 -1.494 1.00 69.62 90 PHE A N 1
ATOM 670 C CA . PHE A 1 90 ? 13.711 -0.440 -2.934 1.00 69.62 90 PHE A CA 1
ATOM 671 C C . PHE A 1 90 ? 13.757 0.868 -3.726 1.00 69.62 90 PHE A C 1
ATOM 673 O O . PHE A 1 90 ? 14.507 0.938 -4.694 1.00 69.62 90 PHE A O 1
ATOM 680 N N . SER A 1 91 ? 13.066 1.929 -3.289 1.00 69.44 91 SER A N 1
ATOM 681 C CA . SER A 1 91 ? 13.190 3.245 -3.932 1.00 69.44 91 SER A CA 1
ATOM 682 C C . SER A 1 91 ? 14.628 3.776 -3.895 1.00 69.44 91 SER A C 1
ATOM 684 O O . SER A 1 91 ? 15.106 4.314 -4.890 1.00 69.44 91 SER A O 1
ATOM 686 N N . ALA A 1 92 ? 15.350 3.599 -2.784 1.00 75.38 92 ALA A N 1
ATOM 687 C CA . ALA A 1 92 ? 16.750 4.005 -2.670 1.00 75.38 92 ALA A CA 1
ATOM 688 C C . ALA A 1 92 ? 17.669 3.185 -3.588 1.00 75.38 92 ALA A C 1
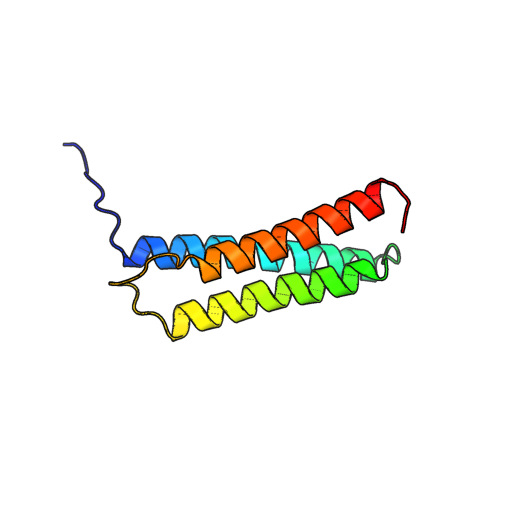ATOM 690 O O . ALA A 1 92 ? 18.566 3.749 -4.210 1.00 75.38 92 ALA A O 1
ATOM 691 N N . LEU A 1 93 ? 17.433 1.875 -3.711 1.00 75.81 93 LEU A N 1
ATOM 692 C CA . LEU A 1 93 ? 18.180 1.006 -4.622 1.00 75.81 93 LEU A CA 1
ATOM 693 C C . LEU A 1 93 ? 17.988 1.405 -6.093 1.00 75.81 93 LEU A C 1
ATOM 695 O O . LEU A 1 93 ? 18.972 1.434 -6.832 1.00 75.81 93 LEU A O 1
ATOM 699 N N . THR A 1 94 ? 16.767 1.780 -6.491 1.00 69.00 94 THR A N 1
ATOM 700 C CA . THR A 1 94 ? 16.484 2.327 -7.828 1.00 69.00 94 THR A CA 1
ATOM 701 C C . THR A 1 94 ? 17.209 3.658 -8.053 1.00 69.00 94 THR A C 1
ATOM 703 O O . THR A 1 94 ? 17.838 3.856 -9.087 1.00 69.00 94 THR A O 1
ATOM 706 N N . VAL A 1 95 ? 17.195 4.572 -7.073 1.00 72.44 95 VAL A N 1
ATOM 707 C CA . VAL A 1 95 ? 17.901 5.867 -7.182 1.00 72.44 95 VAL A CA 1
ATOM 708 C C . VAL A 1 95 ? 19.421 5.688 -7.274 1.00 72.44 95 VAL A C 1
ATOM 710 O O . VAL A 1 95 ? 20.086 6.441 -7.982 1.00 72.44 95 VAL A O 1
ATOM 713 N N . LEU A 1 96 ? 19.980 4.689 -6.587 1.00 77.62 96 LEU A N 1
ATOM 714 C CA . LEU A 1 96 ? 21.408 4.363 -6.634 1.00 77.62 96 LEU A CA 1
ATOM 715 C C . LEU A 1 96 ? 21.830 3.643 -7.929 1.00 77.62 96 LEU A C 1
ATOM 717 O O . LEU A 1 96 ? 23.019 3.379 -8.099 1.00 77.62 96 LEU A O 1
ATOM 721 N N . GLY A 1 97 ? 20.894 3.325 -8.831 1.00 63.44 97 GLY A N 1
ATOM 722 C CA . GLY A 1 97 ? 21.179 2.627 -10.088 1.00 63.44 97 GLY A CA 1
ATOM 723 C C . GLY A 1 97 ? 21.674 1.193 -9.892 1.00 63.44 97 GLY A C 1
ATOM 724 O O . GLY A 1 97 ? 22.350 0.648 -10.762 1.00 63.44 97 GLY A O 1
ATOM 725 N N . LEU A 1 98 ? 21.383 0.593 -8.732 1.00 61.88 98 LEU A N 1
ATOM 726 C CA . LEU A 1 98 ? 21.702 -0.807 -8.442 1.00 61.88 98 LEU A CA 1
ATOM 727 C C . LEU A 1 98 ? 20.654 -1.773 -9.023 1.00 61.88 98 LEU A C 1
ATOM 729 O O . LEU A 1 98 ? 20.878 -2.982 -8.990 1.00 61.88 98 LEU A O 1
ATOM 733 N N . PHE A 1 99 ? 19.545 -1.237 -9.547 1.00 53.69 99 PHE A N 1
ATOM 734 C CA . PHE A 1 99 ? 18.463 -1.925 -10.252 1.00 53.69 99 PHE A CA 1
ATOM 735 C C . PHE A 1 99 ? 17.866 -1.028 -11.334 1.00 53.69 99 PHE A C 1
ATOM 737 O O . PHE A 1 99 ? 17.841 0.206 -11.112 1.00 53.69 99 PHE A O 1
#

pLDDT: mean 73.35, std 12.34, range [37.16, 89.44]

Radius of gyration: 16.57 Å; chains: 1; bounding box: 36×34×45 Å

Secondary structure (DSSP, 8-state):
--------HHHHHHHHHHHHHHHHHHHHHHHHHHHHTT---HHHHHHHHHHHHHHHHHHHHHHHS-GGG----HHHHHHHHHHHHHHHHHHHHHHTT--